Protein AF-A0A9P7VG02-F1 (afdb_monomer)

Foldseek 3Di:
DDWCLADDDDPDQWGKTAAADAPDAFADPVLDPQWAQPDDVVQQCGARHCVSPVRHHITTHNDSLQDDPNVVVLVHWDWDWDQDPVGIDIDIGSPPPDQVPPVPDRPCVVRD

Solvent-accessible surface area (backbone atoms only — not comparable to full-atom values): 6601 Å² total; per-residue (Å²): 113,53,76,36,83,78,38,76,62,91,89,46,37,41,25,31,32,33,35,37,40,62,83,93,45,69,58,65,73,88,75,57,72,77,38,42,63,73,38,57,64,95,72,43,14,27,33,13,19,46,88,83,29,81,77,16,13,30,31,28,41,73,40,54,49,62,18,56,70,52,8,55,77,64,78,35,62,53,73,48,80,48,81,55,98,91,47,74,48,77,48,78,42,69,74,82,64,86,66,45,73,58,91,84,60,64,62,61,81,79,76,110

Organism: NCBI:txid856835

Sequence (112 aa):
GEIYLFKGVNSYTQNTMSMHSSTGCWMDERNVNGANLNVAASEGGTNCDPNVNYQSCGASVNSKTSFGQAANDVNGATYGPELTADGIKMWWNTDHGQVGVSFFFPSWLSWG

pLDDT: mean 85.55, std 16.4, range [31.28, 97.06]

Mean predicted aligned error: 5.93 Å

Structure (mmCIF, N/CA/C/O backbone):
data_AF-A0A9P7VG02-F1
#
_entry.id   AF-A0A9P7VG02-F1
#
loop_
_atom_site.group_PDB
_atom_site.id
_atom_site.type_symbol
_atom_site.label_atom_id
_atom_site.label_alt_id
_atom_site.label_comp_id
_atom_site.label_asym_id
_atom_site.label_entity_id
_atom_site.label_seq_id
_atom_site.pdbx_PDB_ins_code
_atom_site.Cartn_x
_atom_site.Cartn_y
_atom_site.Cartn_z
_atom_site.occupancy
_atom_site.B_iso_or_equiv
_atom_site.auth_seq_id
_atom_site.auth_comp_id
_atom_site.auth_asym_id
_atom_site.auth_atom_id
_atom_site.pdbx_PDB_model_num
ATOM 1 N N . GLY A 1 1 ? 13.703 -5.376 -5.006 1.00 90.19 1 GLY A N 1
ATOM 2 C CA . GLY A 1 1 ? 12.578 -4.468 -4.741 1.00 90.19 1 GLY A CA 1
ATOM 3 C C . GLY A 1 1 ? 12.208 -4.547 -3.280 1.00 90.19 1 GLY A C 1
ATOM 4 O O . GLY A 1 1 ? 12.903 -5.226 -2.533 1.00 90.19 1 GLY A O 1
ATOM 5 N N . GLU A 1 2 ? 11.134 -3.880 -2.894 1.00 94.88 2 GLU A N 1
ATOM 6 C CA . GLU A 1 2 ? 10.618 -3.829 -1.525 1.00 94.88 2 GLU A CA 1
ATOM 7 C C . GLU A 1 2 ? 9.090 -3.885 -1.527 1.00 94.88 2 GLU A C 1
ATOM 9 O O . GLU A 1 2 ? 8.439 -3.419 -2.464 1.00 94.88 2 GLU A O 1
ATOM 14 N N . ILE A 1 3 ? 8.533 -4.483 -0.475 1.00 94.75 3 ILE A N 1
ATOM 15 C CA . ILE A 1 3 ? 7.095 -4.630 -0.257 1.00 94.75 3 ILE A CA 1
ATOM 16 C C . ILE A 1 3 ? 6.771 -3.908 1.045 1.00 94.75 3 ILE A C 1
ATOM 18 O O . ILE A 1 3 ? 7.288 -4.258 2.106 1.00 94.75 3 ILE A O 1
ATOM 22 N N . TYR A 1 4 ? 5.897 -2.916 0.964 1.00 95.06 4 TYR A N 1
ATOM 23 C CA . TYR A 1 4 ? 5.363 -2.200 2.109 1.00 95.06 4 TYR A CA 1
ATOM 24 C C . TYR A 1 4 ? 3.976 -2.747 2.424 1.00 95.06 4 TYR A C 1
ATOM 26 O O . TYR A 1 4 ? 2.992 -2.325 1.827 1.00 95.06 4 TYR A O 1
ATOM 34 N N . LEU A 1 5 ? 3.901 -3.691 3.364 1.00 93.06 5 LEU A N 1
ATOM 35 C CA . LEU A 1 5 ? 2.624 -4.240 3.838 1.00 93.06 5 LEU A CA 1
ATOM 36 C C . LEU A 1 5 ? 1.913 -3.285 4.813 1.00 93.06 5 LEU A C 1
ATOM 38 O O . LEU A 1 5 ? 0.689 -3.255 4.890 1.00 93.06 5 LEU A O 1
ATOM 42 N N . PHE A 1 6 ? 2.684 -2.495 5.561 1.00 92.25 6 PHE A N 1
ATOM 43 C CA . PHE A 1 6 ? 2.170 -1.526 6.521 1.00 92.25 6 PHE A CA 1
ATOM 44 C C . PHE A 1 6 ? 2.968 -0.224 6.420 1.00 92.25 6 PHE A C 1
ATOM 46 O O . PHE A 1 6 ? 4.141 -0.184 6.794 1.00 92.25 6 PHE A O 1
ATOM 53 N N . LYS A 1 7 ? 2.361 0.831 5.871 1.00 94.44 7 LYS A N 1
ATOM 54 C CA . LYS A 1 7 ? 3.016 2.117 5.605 1.00 94.44 7 LYS A CA 1
ATOM 55 C C . LYS A 1 7 ? 2.031 3.267 5.764 1.00 94.44 7 LYS A C 1
ATOM 57 O O . LYS A 1 7 ? 0.901 3.233 5.293 1.00 94.44 7 LYS A O 1
ATOM 62 N N . GLY A 1 8 ? 2.520 4.322 6.392 1.00 92.25 8 GLY A N 1
ATOM 63 C CA . GLY A 1 8 ? 1.840 5.595 6.562 1.00 92.25 8 GLY A CA 1
ATOM 64 C C . GLY A 1 8 ? 2.800 6.570 7.228 1.00 92.25 8 GLY A C 1
ATOM 65 O O . GLY A 1 8 ? 3.795 6.162 7.828 1.00 92.25 8 GLY A O 1
ATOM 66 N N . VAL A 1 9 ? 2.531 7.864 7.098 1.00 93.94 9 VAL A N 1
ATOM 67 C CA . VAL A 1 9 ? 3.337 8.919 7.724 1.00 93.94 9 VAL A CA 1
ATOM 68 C C . VAL A 1 9 ? 2.434 9.876 8.485 1.00 93.94 9 VAL A C 1
ATOM 70 O O . VAL A 1 9 ? 1.268 10.056 8.134 1.00 93.94 9 VAL A O 1
ATOM 73 N N . ASN A 1 10 ? 2.981 10.535 9.505 1.00 95.25 10 ASN A N 1
ATOM 74 C CA . ASN A 1 10 ? 2.278 11.555 10.284 1.00 95.25 10 ASN A CA 1
ATOM 75 C C . ASN A 1 10 ? 0.921 11.048 10.819 1.00 95.25 10 ASN A C 1
ATOM 77 O O . ASN A 1 10 ? 0.847 9.987 11.430 1.00 95.25 10 ASN A O 1
ATOM 81 N N . SER A 1 11 ? -0.151 11.812 10.595 1.00 92.19 11 SER A N 1
ATOM 82 C CA . SER A 1 11 ? -1.514 11.547 11.061 1.00 92.19 11 SER A CA 1
ATOM 83 C C . SER A 1 11 ? -2.368 10.747 10.068 1.00 92.19 11 SER A C 1
ATOM 85 O O . SER A 1 11 ? -3.596 10.856 10.082 1.00 92.19 11 SER A O 1
ATOM 87 N N . TYR A 1 12 ? -1.746 9.961 9.184 1.00 93.38 12 TYR A N 1
ATOM 88 C CA . TYR A 1 12 ? -2.485 9.065 8.294 1.00 93.38 12 TYR A CA 1
ATOM 89 C C . TYR A 1 12 ? -3.351 8.095 9.105 1.00 93.38 12 TYR A C 1
ATOM 91 O O . TYR A 1 12 ? -2.967 7.629 10.175 1.00 93.38 12 TYR A O 1
ATOM 99 N N . THR A 1 13 ? -4.541 7.806 8.583 1.00 94.88 13 THR A N 1
ATOM 100 C CA . THR A 1 13 ? -5.527 6.916 9.227 1.00 94.88 13 THR A CA 1
ATOM 101 C C . THR A 1 13 ? -5.857 5.694 8.378 1.00 94.88 13 THR A C 1
ATOM 103 O O . THR A 1 13 ? -6.572 4.806 8.821 1.00 94.88 13 THR A O 1
ATOM 106 N N . GLN A 1 14 ? -5.329 5.626 7.159 1.00 95.50 14 GLN A N 1
ATOM 107 C CA . GLN A 1 14 ? -5.513 4.507 6.246 1.00 95.50 14 GLN A CA 1
ATOM 108 C C . GLN A 1 14 ? -4.147 3.922 5.914 1.00 95.50 14 GLN A C 1
ATOM 110 O O . GLN A 1 14 ? -3.207 4.673 5.649 1.00 95.50 14 GLN A O 1
ATOM 115 N N . ASN A 1 15 ? -4.034 2.596 5.967 1.00 96.50 15 ASN A N 1
ATOM 116 C CA . ASN A 1 15 ? -2.790 1.910 5.662 1.00 96.50 15 ASN A CA 1
ATOM 117 C C . ASN A 1 15 ? -2.559 1.939 4.159 1.00 96.50 15 ASN A C 1
ATOM 119 O O . ASN A 1 15 ? -3.451 1.572 3.393 1.00 96.50 15 ASN A O 1
ATOM 123 N N . THR A 1 16 ? -1.354 2.306 3.755 1.00 95.44 16 THR A N 1
ATOM 124 C CA . THR A 1 16 ? -0.908 2.203 2.375 1.00 95.44 16 THR A CA 1
ATOM 125 C C . THR A 1 16 ? -0.143 0.898 2.185 1.00 95.44 16 THR A C 1
ATOM 127 O O . THR A 1 16 ? 0.891 0.683 2.810 1.00 95.44 16 THR A O 1
ATOM 130 N N . MET A 1 17 ? -0.622 0.042 1.285 1.00 95.56 17 MET A N 1
ATOM 131 C CA . MET A 1 17 ? 0.098 -1.142 0.819 1.00 95.56 17 MET A CA 1
ATOM 132 C C . MET A 1 17 ? 0.707 -0.841 -0.548 1.00 95.56 17 MET A C 1
ATOM 134 O O . MET A 1 17 ? -0.007 -0.455 -1.474 1.00 95.56 17 MET A O 1
ATOM 138 N N . SER A 1 18 ? 2.025 -0.959 -0.688 1.00 95.06 18 SER A N 1
ATOM 139 C CA . SER A 1 18 ? 2.723 -0.583 -1.926 1.00 95.06 18 SER A CA 1
ATOM 140 C C . SER A 1 18 ? 3.950 -1.441 -2.192 1.00 95.06 18 SER A C 1
ATOM 142 O O . SER A 1 18 ? 4.454 -2.123 -1.302 1.00 95.06 18 SER A O 1
ATOM 144 N N . MET A 1 19 ? 4.460 -1.395 -3.420 1.00 94.94 19 MET A N 1
ATOM 145 C CA . MET A 1 19 ? 5.657 -2.129 -3.819 1.00 94.94 19 MET A CA 1
ATOM 146 C C . MET A 1 19 ? 6.550 -1.274 -4.707 1.00 94.94 19 MET A C 1
ATOM 148 O O . MET A 1 19 ? 6.065 -0.482 -5.513 1.00 94.94 19 MET A O 1
ATOM 152 N N . HIS A 1 20 ? 7.856 -1.487 -4.577 1.00 96.25 20 HIS A N 1
ATOM 153 C CA . HIS A 1 20 ? 8.851 -0.899 -5.464 1.00 96.25 20 HIS A CA 1
ATOM 154 C C . HIS A 1 20 ? 9.701 -2.003 -6.085 1.00 96.25 20 HIS A C 1
ATOM 156 O O . HIS A 1 20 ? 10.177 -2.920 -5.407 1.00 96.25 20 HIS A O 1
ATOM 162 N N . SER A 1 21 ? 9.932 -1.913 -7.384 1.00 96.25 21 SER A N 1
ATOM 163 C CA . SER A 1 21 ? 10.691 -2.884 -8.163 1.00 96.25 21 SER A CA 1
ATOM 164 C C . SER A 1 21 ? 11.622 -2.187 -9.148 1.00 96.25 21 SER A C 1
ATOM 166 O O . SER A 1 21 ? 11.616 -0.970 -9.291 1.00 96.25 21 SER A O 1
ATOM 168 N N . SER A 1 22 ? 12.420 -2.976 -9.864 1.00 96.00 22 SER A N 1
ATOM 169 C CA . SER A 1 22 ? 13.012 -2.512 -11.117 1.00 96.00 22 SER A CA 1
ATOM 170 C C . SER A 1 22 ? 11.932 -2.300 -12.184 1.00 96.00 22 SER A C 1
ATOM 172 O O . SER A 1 22 ? 10.788 -2.742 -12.027 1.00 96.00 22 SER A O 1
ATOM 174 N N . THR A 1 23 ? 12.318 -1.682 -13.297 1.00 96.50 23 THR A N 1
ATOM 175 C CA . THR A 1 23 ? 11.482 -1.513 -14.489 1.00 96.50 23 THR A CA 1
ATOM 176 C C . THR A 1 23 ? 10.852 -2.832 -14.948 1.00 96.50 23 THR A C 1
ATOM 178 O O . THR A 1 23 ? 11.493 -3.883 -14.905 1.00 96.50 23 THR A O 1
ATOM 181 N N . GLY A 1 24 ? 9.604 -2.765 -15.426 1.00 95.50 24 GLY A N 1
ATOM 182 C CA . GLY A 1 24 ? 8.898 -3.895 -16.045 1.00 95.50 24 GLY A CA 1
ATOM 183 C C . GLY A 1 24 ? 7.884 -4.617 -15.152 1.00 95.50 24 GLY A C 1
ATOM 184 O O . GLY A 1 24 ? 7.305 -5.605 -15.591 1.00 95.50 24 GLY A O 1
ATOM 185 N N . CYS A 1 25 ? 7.626 -4.134 -13.935 1.00 95.00 25 CYS A N 1
ATOM 186 C CA . CYS A 1 25 ? 6.616 -4.698 -13.036 1.00 95.00 25 CYS A CA 1
ATOM 187 C C . CYS A 1 25 ? 5.412 -3.761 -12.902 1.00 95.00 25 CYS A C 1
ATOM 189 O O . CYS A 1 25 ? 5.569 -2.568 -12.628 1.00 95.00 25 CYS A O 1
ATOM 191 N N . TRP A 1 26 ? 4.219 -4.316 -13.108 1.00 95.12 26 TRP A N 1
ATOM 192 C CA . TRP A 1 26 ? 2.961 -3.583 -13.105 1.00 95.12 26 TRP A CA 1
ATOM 193 C C . TRP A 1 26 ? 1.924 -4.334 -12.279 1.00 95.12 26 TRP A C 1
ATOM 195 O O . TRP A 1 26 ? 1.788 -5.552 -12.387 1.00 95.12 26 TRP A O 1
ATOM 205 N N . MET A 1 27 ? 1.179 -3.589 -11.476 1.00 93.75 27 MET A N 1
ATOM 206 C CA . MET A 1 27 ? -0.019 -4.057 -10.800 1.00 93.75 27 MET A CA 1
ATOM 207 C C . MET A 1 27 ? -1.223 -3.933 -11.740 1.00 93.75 27 MET A C 1
ATOM 209 O O . MET A 1 27 ? -1.354 -2.957 -12.473 1.00 93.75 27 MET A O 1
ATOM 213 N N . ASP A 1 28 ? -2.137 -4.895 -11.690 1.00 92.25 28 ASP A N 1
ATOM 214 C CA . ASP A 1 28 ? -3.441 -4.769 -12.338 1.00 92.25 28 ASP A CA 1
ATOM 215 C C . ASP A 1 28 ? -4.415 -4.071 -11.382 1.00 92.25 28 ASP A C 1
ATOM 217 O O . ASP A 1 28 ? -4.710 -4.591 -10.304 1.00 92.25 28 ASP A O 1
ATOM 221 N N . GLU A 1 29 ? -4.917 -2.894 -11.760 1.00 89.06 29 GLU A N 1
ATOM 222 C CA . GLU A 1 29 ? -5.843 -2.116 -10.926 1.00 89.06 29 GLU A CA 1
ATOM 223 C C . GLU A 1 29 ? -7.149 -2.862 -10.622 1.00 89.06 29 GLU A C 1
ATOM 225 O O . GLU A 1 29 ? -7.774 -2.613 -9.594 1.00 89.06 29 GLU A O 1
ATOM 230 N N . ARG A 1 30 ? -7.533 -3.837 -11.458 1.00 88.56 30 ARG A N 1
ATOM 231 C CA . ARG A 1 30 ? -8.730 -4.668 -11.246 1.00 88.56 30 ARG A CA 1
ATOM 232 C C . ARG A 1 30 ? -8.609 -5.580 -10.026 1.00 88.56 30 ARG A C 1
ATOM 234 O O . ARG A 1 30 ? -9.624 -6.056 -9.528 1.00 88.56 30 ARG A O 1
ATOM 241 N N . ASN A 1 31 ? -7.389 -5.805 -9.540 1.00 86.31 31 ASN A N 1
ATOM 242 C CA . ASN A 1 31 ? -7.120 -6.593 -8.338 1.00 86.31 31 ASN A CA 1
ATOM 243 C C . ASN A 1 31 ? -7.141 -5.744 -7.053 1.00 86.31 31 ASN A C 1
ATOM 245 O O . ASN A 1 31 ? -6.927 -6.276 -5.965 1.00 86.31 31 ASN A O 1
ATOM 249 N N . VAL A 1 32 ? -7.400 -4.435 -7.153 1.00 88.88 32 VAL A N 1
ATOM 250 C CA . VAL A 1 32 ? -7.533 -3.545 -5.995 1.00 88.88 32 VAL A CA 1
ATOM 251 C C . VAL A 1 32 ? -8.979 -3.584 -5.501 1.00 88.88 32 VAL A C 1
ATOM 253 O O . VAL A 1 32 ? -9.845 -2.867 -5.994 1.00 88.88 32 VAL A O 1
ATOM 256 N N . ASN A 1 33 ? -9.242 -4.439 -4.513 1.00 86.62 33 ASN A N 1
ATOM 257 C CA . ASN A 1 33 ? -10.551 -4.576 -3.874 1.00 86.62 33 ASN A CA 1
ATOM 258 C C . ASN A 1 33 ? -10.517 -4.021 -2.439 1.00 86.62 33 ASN A C 1
ATOM 260 O O . ASN A 1 33 ? -9.551 -4.232 -1.710 1.00 86.62 33 ASN A O 1
ATOM 264 N N . GLY A 1 34 ? -11.557 -3.286 -2.032 1.00 84.62 34 GLY A N 1
ATOM 265 C CA . GLY A 1 34 ? -11.645 -2.691 -0.691 1.00 84.62 34 GLY A CA 1
ATOM 266 C C . GLY A 1 34 ? -10.598 -1.603 -0.398 1.00 84.62 34 GLY A C 1
ATOM 267 O O . GLY A 1 34 ? -10.396 -1.225 0.757 1.00 84.62 34 GLY A O 1
ATOM 268 N N . ALA A 1 35 ? -9.932 -1.085 -1.430 1.00 92.00 35 ALA A N 1
ATOM 269 C CA . ALA A 1 35 ? -8.861 -0.099 -1.343 1.00 92.00 35 ALA A CA 1
ATOM 270 C C . ALA A 1 35 ? -8.941 0.893 -2.514 1.00 92.00 35 ALA A C 1
ATOM 272 O O . ALA A 1 35 ? -9.674 0.674 -3.475 1.00 92.00 35 ALA A O 1
ATOM 273 N N . ASN A 1 36 ? -8.186 1.985 -2.428 1.00 93.44 36 ASN A N 1
ATOM 274 C CA . ASN A 1 36 ? -8.059 2.985 -3.486 1.00 93.44 36 ASN A CA 1
ATOM 275 C C . ASN A 1 36 ? -6.600 3.070 -3.920 1.00 93.44 36 ASN A C 1
ATOM 277 O O . ASN A 1 36 ? -5.724 3.101 -3.058 1.00 93.44 36 ASN A O 1
ATOM 281 N N . LEU A 1 37 ? -6.329 3.142 -5.226 1.00 94.19 37 LEU A N 1
ATOM 282 C CA . LEU A 1 37 ? -4.969 3.383 -5.713 1.00 94.19 37 LEU A CA 1
ATOM 283 C C . LEU A 1 37 ? -4.373 4.639 -5.060 1.00 94.19 37 LEU A C 1
ATOM 285 O O . LEU A 1 37 ? -5.063 5.646 -4.900 1.00 94.19 37 LEU A O 1
ATOM 289 N N . ASN A 1 38 ? -3.086 4.585 -4.711 1.00 91.75 38 ASN A N 1
ATOM 290 C CA . ASN A 1 38 ? -2.388 5.744 -4.141 1.00 91.75 38 ASN A CA 1
ATOM 291 C C . ASN A 1 38 ? -2.224 6.867 -5.172 1.00 91.75 38 ASN A C 1
ATOM 293 O O . ASN A 1 38 ? -2.281 8.044 -4.829 1.00 91.75 38 ASN A O 1
ATOM 297 N N . VAL A 1 39 ? -2.033 6.477 -6.433 1.00 93.12 39 VAL A N 1
ATOM 298 C CA . VAL A 1 39 ? -1.926 7.358 -7.595 1.00 93.12 39 VAL A CA 1
ATOM 299 C C . VAL A 1 39 ? -2.828 6.806 -8.692 1.00 93.12 39 VAL A C 1
ATOM 301 O O . VAL A 1 39 ? -2.939 5.590 -8.842 1.00 93.12 39 VAL A O 1
ATOM 304 N N . ALA A 1 40 ? -3.477 7.672 -9.469 1.00 92.19 40 ALA A N 1
ATOM 305 C CA . ALA A 1 40 ? -4.319 7.220 -10.571 1.00 92.19 40 ALA A CA 1
ATOM 306 C C . ALA A 1 40 ? -3.514 6.363 -11.568 1.00 92.19 40 ALA A C 1
ATOM 308 O O . ALA A 1 40 ? -2.346 6.644 -11.851 1.00 92.19 40 ALA A O 1
ATOM 309 N N . ALA A 1 41 ? -4.135 5.335 -12.152 1.00 89.94 41 ALA A N 1
ATOM 310 C CA . ALA A 1 41 ? -3.465 4.499 -13.150 1.00 89.94 41 ALA A CA 1
ATOM 311 C C . ALA A 1 41 ? -2.980 5.315 -14.364 1.00 89.94 41 ALA A C 1
ATOM 313 O O . ALA A 1 41 ? -1.883 5.078 -14.867 1.00 89.94 41 ALA A O 1
ATOM 314 N N . SER A 1 42 ? -3.735 6.346 -14.765 1.00 91.75 42 SER A N 1
ATOM 315 C CA . SER A 1 42 ? -3.351 7.304 -15.816 1.00 91.75 42 SER A CA 1
ATOM 316 C C . SER A 1 42 ? -2.088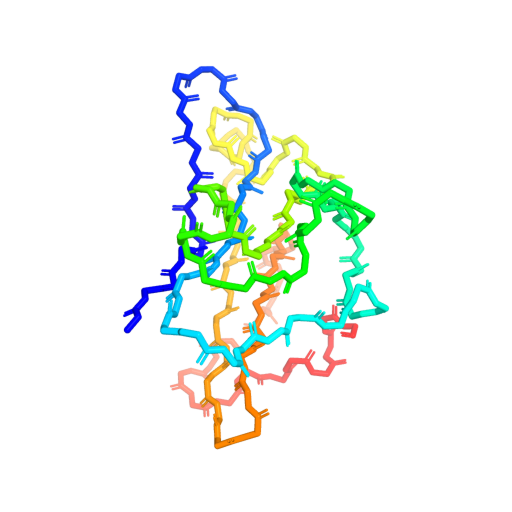 8.113 -15.498 1.00 91.75 42 SER A C 1
ATOM 318 O O . SER A 1 42 ? -1.471 8.664 -16.403 1.00 91.75 42 SER A O 1
ATOM 320 N N . GLU A 1 43 ? -1.699 8.179 -14.227 1.00 91.12 43 GLU A N 1
ATOM 321 C CA . GLU A 1 43 ? -0.509 8.870 -13.717 1.00 91.12 43 GLU A CA 1
ATOM 322 C C . GLU A 1 43 ? 0.600 7.873 -13.316 1.00 91.12 43 GLU A C 1
ATOM 324 O O . GLU A 1 43 ? 1.554 8.215 -12.615 1.00 91.12 43 GLU A O 1
ATOM 329 N N . GLY A 1 44 ? 0.479 6.612 -13.747 1.00 92.12 44 GLY A N 1
ATOM 330 C CA . GLY A 1 44 ? 1.469 5.567 -13.496 1.00 92.12 44 GLY A CA 1
ATOM 331 C C . GLY A 1 44 ? 1.339 4.870 -12.141 1.00 92.12 44 GLY A C 1
ATOM 332 O O . GLY A 1 44 ? 2.262 4.162 -11.752 1.00 92.12 44 GLY A O 1
ATOM 333 N N . GLY A 1 45 ? 0.213 5.008 -11.432 1.00 92.31 45 GLY A N 1
ATOM 3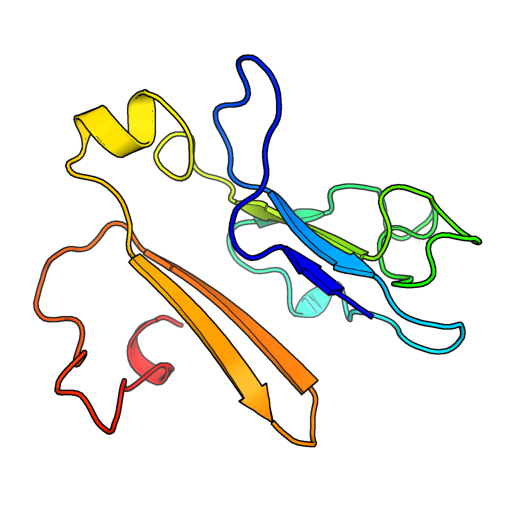34 C CA . GLY A 1 45 ? -0.002 4.378 -10.119 1.00 92.31 45 GLY A CA 1
ATOM 335 C C . GLY A 1 45 ? -0.078 2.846 -10.108 1.00 92.31 45 GLY A C 1
ATOM 336 O O . GLY A 1 45 ? -0.162 2.236 -9.044 1.00 92.31 45 GLY A O 1
ATOM 337 N N . THR A 1 46 ? -0.031 2.207 -11.277 1.00 95.56 46 THR A N 1
ATOM 338 C CA . THR A 1 46 ? 0.118 0.754 -11.422 1.00 95.56 46 THR A CA 1
ATOM 339 C C . THR A 1 46 ? 1.560 0.320 -11.677 1.00 95.56 46 THR A C 1
ATOM 341 O O . THR A 1 46 ? 1.858 -0.864 -11.553 1.00 95.56 46 THR A O 1
ATOM 344 N N . ASN A 1 47 ? 2.474 1.236 -12.002 1.00 97.06 47 ASN A N 1
ATOM 345 C CA . ASN A 1 47 ? 3.868 0.912 -12.284 1.00 97.06 47 ASN A CA 1
ATOM 346 C C . ASN A 1 47 ? 4.681 0.878 -10.984 1.00 97.06 47 A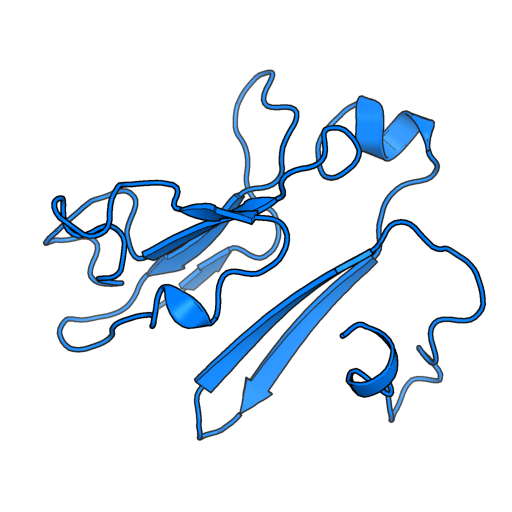SN A C 1
ATOM 348 O O . ASN A 1 47 ? 4.726 1.851 -10.234 1.00 97.06 47 ASN A O 1
ATOM 352 N N . CYS A 1 48 ? 5.327 -0.254 -10.715 1.00 96.88 48 CYS A N 1
ATOM 353 C CA . CYS A 1 48 ? 6.078 -0.467 -9.483 1.00 96.88 48 CYS A CA 1
ATOM 354 C C . CYS A 1 48 ? 7.509 0.102 -9.535 1.00 96.88 48 CYS A C 1
ATOM 356 O O . CYS A 1 48 ? 8.237 0.005 -8.552 1.00 96.88 48 CYS A O 1
ATOM 358 N N . ASP A 1 49 ? 7.938 0.693 -10.653 1.00 97.00 49 ASP A N 1
ATOM 359 C CA . ASP A 1 49 ? 9.250 1.328 -10.786 1.00 97.00 49 ASP A CA 1
ATOM 360 C C . ASP A 1 49 ? 9.259 2.735 -10.147 1.00 97.00 49 ASP A C 1
ATOM 362 O O . ASP A 1 49 ? 8.572 3.640 -10.642 1.00 97.00 49 ASP A O 1
ATOM 366 N N . PRO A 1 50 ? 10.068 2.978 -9.095 1.00 94.69 50 PRO A N 1
ATOM 367 C CA . PRO A 1 50 ? 10.158 4.287 -8.449 1.00 94.69 50 PRO A CA 1
ATOM 368 C C . PRO A 1 50 ? 10.687 5.398 -9.360 1.00 94.69 50 PRO A C 1
ATOM 370 O O . PRO A 1 50 ? 10.464 6.571 -9.066 1.00 94.69 50 PRO A O 1
ATOM 373 N N . ASN A 1 51 ? 11.361 5.061 -10.464 1.00 94.75 51 ASN A N 1
ATOM 374 C CA . ASN A 1 51 ? 11.858 6.047 -11.425 1.00 94.75 51 ASN A CA 1
ATOM 375 C C . ASN A 1 51 ? 10.751 6.598 -12.336 1.00 94.75 51 ASN A C 1
ATOM 377 O O . ASN A 1 51 ? 10.926 7.665 -12.920 1.00 94.75 51 ASN A O 1
ATOM 381 N N . VAL A 1 52 ? 9.623 5.889 -12.466 1.00 92.81 52 VAL A N 1
ATOM 382 C CA . VAL A 1 52 ? 8.437 6.380 -13.189 1.00 92.81 52 VAL A CA 1
ATOM 383 C C . VAL A 1 52 ? 7.573 7.224 -12.261 1.00 92.81 52 VAL A C 1
ATOM 385 O O . VAL A 1 52 ? 7.136 8.310 -12.632 1.00 92.81 52 VAL A O 1
ATOM 388 N N . ASN A 1 53 ? 7.355 6.738 -11.039 1.00 89.56 53 ASN A N 1
ATOM 389 C CA . ASN A 1 53 ? 6.644 7.455 -9.994 1.00 89.56 53 ASN A CA 1
ATOM 390 C C . ASN A 1 53 ? 7.195 7.043 -8.624 1.00 89.56 53 ASN A C 1
ATOM 392 O O . ASN A 1 53 ? 7.188 5.861 -8.283 1.00 89.56 53 ASN A O 1
ATOM 396 N N . TYR A 1 54 ? 7.610 8.018 -7.812 1.00 90.44 54 TYR A N 1
ATOM 397 C CA . TYR A 1 54 ? 8.196 7.775 -6.491 1.00 90.44 54 TYR A CA 1
ATOM 398 C C . TYR A 1 54 ? 7.230 7.112 -5.494 1.00 90.44 54 TYR A C 1
ATOM 400 O O . TYR A 1 54 ? 7.684 6.516 -4.519 1.00 90.44 54 TYR A O 1
ATOM 408 N N . GLN A 1 55 ? 5.912 7.213 -5.705 1.00 89.81 55 GLN A N 1
ATOM 409 C CA . GLN A 1 55 ? 4.918 6.476 -4.918 1.00 89.81 55 GLN A CA 1
ATOM 410 C C . GLN A 1 55 ? 4.791 5.012 -5.351 1.00 89.81 55 GLN A C 1
ATOM 412 O O . GLN A 1 55 ? 4.317 4.194 -4.561 1.00 89.81 55 GLN A O 1
ATOM 417 N N . SER A 1 56 ? 5.257 4.699 -6.566 1.00 94.19 56 SER A N 1
ATOM 418 C CA . SER A 1 56 ? 5.214 3.382 -7.204 1.00 94.19 56 SER A CA 1
ATOM 419 C C . SER A 1 56 ? 3.813 2.760 -7.157 1.00 94.19 56 SER A C 1
ATOM 421 O O . SER A 1 56 ? 2.813 3.465 -6.992 1.00 94.19 56 SER A O 1
ATOM 423 N N . CYS A 1 57 ? 3.709 1.450 -7.361 1.00 95.69 57 CYS A N 1
ATOM 424 C CA . CYS A 1 57 ? 2.419 0.785 -7.401 1.00 95.69 57 CYS A CA 1
ATOM 425 C C . CYS A 1 57 ? 1.914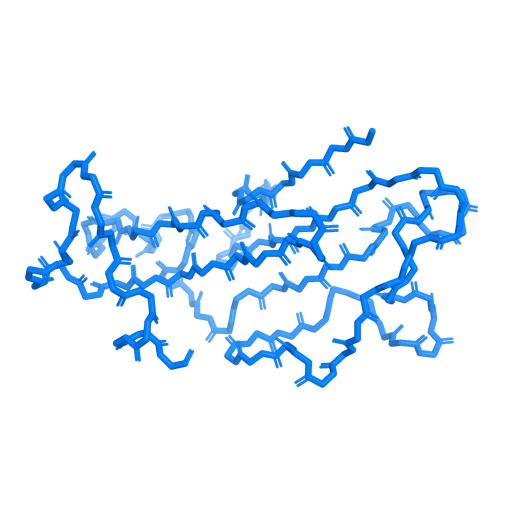 0.513 -5.982 1.00 95.69 57 CYS A C 1
ATOM 427 O O . CYS A 1 57 ? 2.657 0.054 -5.110 1.00 95.69 57 CYS A O 1
ATOM 429 N N . GLY A 1 58 ? 0.636 0.780 -5.735 1.00 94.25 58 GLY A N 1
ATOM 430 C CA . GLY A 1 58 ? 0.032 0.481 -4.445 1.00 94.25 58 GLY A CA 1
ATOM 431 C C . GLY A 1 58 ? -1.341 1.097 -4.251 1.00 94.25 58 GLY A C 1
ATOM 432 O O . GLY A 1 58 ? -1.803 1.919 -5.045 1.00 94.25 58 GLY A O 1
ATOM 433 N N . ALA A 1 59 ? -1.973 0.709 -3.151 1.00 95.75 59 ALA A N 1
ATOM 434 C CA . ALA A 1 59 ? -3.295 1.159 -2.769 1.00 95.75 59 ALA A CA 1
ATOM 435 C C . ALA A 1 59 ? -3.394 1.388 -1.258 1.00 95.75 59 ALA A C 1
ATOM 437 O O . ALA A 1 59 ? -2.742 0.714 -0.459 1.00 95.75 59 ALA A O 1
ATOM 438 N N . SER A 1 60 ? -4.244 2.328 -0.867 1.00 95.19 60 SER A N 1
ATOM 439 C CA . SER A 1 60 ? -4.601 2.591 0.519 1.00 95.19 60 SER A CA 1
ATOM 440 C C . SER A 1 60 ? -5.922 1.917 0.863 1.00 95.19 60 SER A C 1
ATOM 442 O O . SER A 1 60 ? -6.910 2.055 0.138 1.00 95.19 60 SER A O 1
ATOM 444 N N . VAL A 1 61 ? -5.942 1.177 1.970 1.00 94.88 61 VAL A N 1
ATOM 445 C CA . VAL A 1 61 ? -7.126 0.452 2.444 1.00 94.88 61 VAL A CA 1
ATOM 446 C C . VAL A 1 61 ? -8.253 1.445 2.710 1.00 94.88 61 VAL A C 1
ATOM 448 O O . VAL A 1 61 ? -8.066 2.432 3.424 1.00 94.88 61 VAL A O 1
ATOM 451 N N . ASN A 1 62 ? -9.452 1.175 2.189 1.00 92.38 62 ASN A N 1
ATOM 452 C CA . ASN A 1 62 ? -10.606 2.059 2.344 1.00 92.38 62 ASN A CA 1
ATOM 453 C C . ASN A 1 62 ? -11.280 1.896 3.723 1.00 92.38 62 ASN A C 1
ATOM 455 O O . ASN A 1 62 ? -12.491 1.722 3.835 1.00 92.38 62 ASN A O 1
ATOM 459 N N . SER A 1 63 ? -10.482 1.933 4.792 1.00 92.75 63 SER A N 1
ATOM 460 C CA . SER A 1 63 ? -10.943 1.877 6.178 1.00 92.75 63 SER A CA 1
ATOM 461 C C . SER A 1 63 ? -10.009 2.646 7.103 1.00 92.75 63 SER A C 1
ATOM 463 O O . SER A 1 63 ? -8.797 2.438 7.091 1.00 92.75 63 SER A O 1
ATOM 465 N N . LYS A 1 64 ? -10.581 3.492 7.967 1.00 94.88 64 LYS A N 1
ATOM 466 C CA . LYS A 1 64 ? -9.825 4.235 8.988 1.00 94.88 64 LYS A CA 1
ATOM 467 C C . LYS A 1 64 ? -9.293 3.347 10.115 1.00 94.88 64 LYS A C 1
ATOM 469 O O . LYS A 1 64 ? -8.394 3.756 10.831 1.00 94.88 64 LYS A O 1
ATOM 474 N N . THR A 1 65 ? -9.831 2.143 10.285 1.00 93.75 65 THR A N 1
ATOM 475 C CA . THR A 1 65 ? -9.339 1.177 11.281 1.00 93.75 65 THR A CA 1
ATOM 476 C C . THR A 1 65 ? -8.177 0.336 10.754 1.00 93.75 65 THR A C 1
ATOM 478 O O . THR A 1 65 ? -7.739 -0.600 11.415 1.00 93.75 65 THR A O 1
ATOM 481 N N . SER A 1 66 ? -7.660 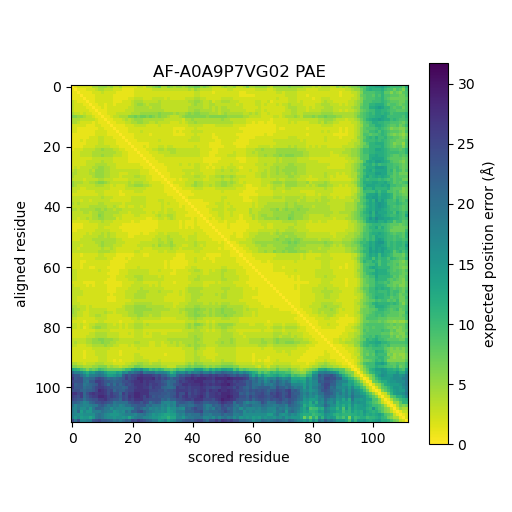0.649 9.563 1.00 93.94 66 SER A N 1
ATOM 482 C CA . SER A 1 66 ? -6.497 -0.043 9.013 1.00 93.94 66 SER A CA 1
ATOM 483 C C . SER A 1 66 ? -5.177 0.477 9.585 1.00 93.94 66 SER A C 1
ATOM 485 O O . SER A 1 66 ? -4.237 -0.297 9.738 1.00 93.94 66 SER A O 1
ATOM 487 N N . PHE A 1 67 ? -5.073 1.749 9.974 1.00 95.62 67 PHE A N 1
ATOM 488 C CA . PHE A 1 67 ? -3.789 2.317 10.387 1.00 95.62 67 PHE A CA 1
ATOM 489 C C . PHE A 1 67 ? -3.889 3.266 11.578 1.00 95.62 67 PHE A C 1
ATOM 491 O O . PHE A 1 67 ? -4.906 3.921 11.810 1.00 95.62 67 PHE A O 1
ATOM 498 N N . GLY A 1 68 ? -2.780 3.375 12.308 1.00 95.00 68 GLY A N 1
ATOM 499 C CA . GLY A 1 68 ? -2.597 4.366 13.360 1.00 95.00 68 GLY A CA 1
ATOM 500 C C . GLY A 1 68 ? -3.531 4.169 14.553 1.00 95.00 68 GLY A C 1
ATOM 501 O O . GLY A 1 68 ? -3.887 3.048 14.914 1.00 95.00 68 GLY A O 1
ATOM 502 N N . GLN A 1 69 ? -3.918 5.284 15.178 1.00 95.12 69 GLN A N 1
ATOM 503 C CA . GLN A 1 69 ? -4.680 5.273 16.429 1.00 95.12 69 GLN A CA 1
ATOM 504 C C . GLN A 1 69 ? -6.009 4.517 16.305 1.00 95.12 69 GLN A C 1
ATOM 506 O O . GLN A 1 69 ? -6.321 3.696 17.155 1.00 95.12 69 GLN A O 1
ATOM 511 N N . ALA A 1 70 ? -6.753 4.730 15.219 1.00 93.44 70 ALA A N 1
ATOM 512 C CA . ALA A 1 70 ? -8.049 4.086 15.027 1.00 93.44 70 ALA A CA 1
ATOM 513 C C . ALA A 1 70 ? -7.941 2.561 14.845 1.00 93.44 70 ALA A C 1
ATOM 515 O O . ALA A 1 70 ? -8.867 1.849 15.223 1.00 93.44 70 ALA A O 1
ATOM 516 N N . ALA A 1 71 ? -6.826 2.049 14.307 1.00 93.06 71 ALA A N 1
ATOM 517 C CA . ALA A 1 71 ? -6.549 0.613 14.314 1.00 93.06 71 ALA A CA 1
ATOM 518 C C . ALA A 1 71 ? -6.282 0.108 15.740 1.00 93.06 71 ALA A C 1
ATOM 520 O O . ALA A 1 71 ? -6.844 -0.905 16.147 1.00 93.06 71 ALA A O 1
ATOM 521 N N . ASN A 1 72 ? -5.479 0.836 16.524 1.00 92.81 72 ASN A N 1
ATOM 522 C CA . ASN A 1 72 ? -5.194 0.483 17.920 1.00 92.81 72 ASN A CA 1
ATOM 523 C C . ASN A 1 72 ? -6.471 0.441 18.776 1.00 92.81 72 ASN A C 1
ATOM 525 O O . ASN A 1 72 ? -6.637 -0.474 19.579 1.00 92.81 72 ASN A O 1
ATOM 529 N N . ASP A 1 73 ? -7.393 1.382 18.559 1.00 94.62 73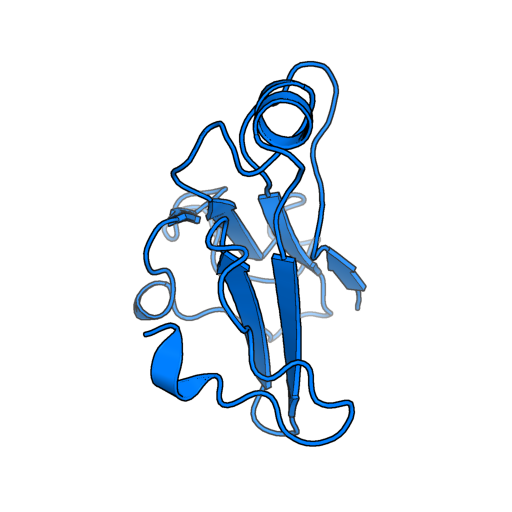 ASP A N 1
ATOM 530 C CA . ASP A 1 73 ? -8.650 1.496 19.309 1.00 94.62 73 ASP A CA 1
ATOM 531 C C . ASP A 1 73 ? -9.618 0.322 19.054 1.00 94.62 73 ASP A C 1
ATOM 533 O O . ASP A 1 73 ? -10.497 0.061 19.875 1.00 94.62 73 ASP A O 1
ATOM 537 N N . VAL A 1 74 ? -9.454 -0.414 17.945 1.00 90.50 74 VAL A N 1
ATOM 538 C CA . VAL A 1 74 ? -10.239 -1.624 17.620 1.00 90.50 74 VAL A CA 1
ATOM 539 C C . VAL A 1 74 ? -9.457 -2.928 17.826 1.00 90.50 74 VAL A C 1
ATOM 541 O O . VAL A 1 74 ? -9.799 -3.964 17.253 1.00 90.50 74 VAL A O 1
ATOM 544 N N . ASN A 1 75 ? -8.426 -2.892 18.676 1.00 90.62 75 ASN A N 1
ATOM 545 C CA . ASN A 1 75 ? -7.524 -4.011 18.981 1.00 90.62 75 ASN A CA 1
ATOM 546 C C . ASN A 1 75 ? -6.651 -4.470 17.800 1.00 90.62 75 ASN A C 1
ATOM 548 O O . ASN A 1 75 ? -6.241 -5.626 17.730 1.00 90.62 75 ASN A O 1
ATOM 552 N N . GLY A 1 76 ? -6.329 -3.559 16.885 1.00 89.00 76 GLY A N 1
ATOM 553 C CA . GLY A 1 76 ? -5.457 -3.812 15.744 1.00 89.00 76 GLY A CA 1
ATOM 554 C C . GLY A 1 76 ? -6.171 -4.446 14.551 1.00 89.00 76 GLY A C 1
ATOM 555 O O . GLY A 1 76 ? -7.396 -4.470 14.453 1.00 89.00 76 GLY A O 1
ATOM 556 N N . ALA A 1 77 ? -5.364 -4.938 13.615 1.00 85.44 77 ALA A N 1
ATOM 557 C CA . ALA A 1 77 ? -5.809 -5.606 12.401 1.00 85.44 77 ALA A CA 1
ATOM 558 C C . ALA A 1 77 ? -4.796 -6.681 11.996 1.00 85.44 77 ALA A C 1
ATOM 560 O O . ALA A 1 77 ? -3.608 -6.582 12.316 1.00 85.44 77 ALA A O 1
ATOM 561 N N . THR A 1 78 ? -5.259 -7.683 11.255 1.00 87.44 78 THR A N 1
ATOM 562 C CA . THR A 1 78 ? -4.396 -8.707 10.669 1.00 87.44 78 THR A CA 1
ATOM 563 C C . THR A 1 78 ? -4.032 -8.312 9.245 1.00 87.44 78 THR A C 1
ATOM 565 O O . THR A 1 78 ? -4.898 -7.950 8.447 1.00 87.44 78 THR A O 1
ATOM 568 N N . TYR A 1 79 ? -2.744 -8.422 8.929 1.00 88.50 79 TYR A N 1
ATOM 569 C CA . TYR A 1 79 ? -2.200 -8.210 7.595 1.00 88.50 79 TYR A CA 1
ATOM 570 C C . TYR A 1 79 ? -1.545 -9.490 7.094 1.00 88.50 79 TYR A C 1
ATOM 572 O O . TYR A 1 79 ? -0.690 -10.057 7.774 1.00 88.50 79 TYR A O 1
ATOM 580 N N . GLY A 1 80 ? -1.944 -9.942 5.909 1.00 86.44 80 GLY A N 1
ATOM 581 C CA . GLY A 1 80 ? -1.421 -11.158 5.292 1.00 86.44 80 GLY A CA 1
ATOM 582 C C . GLY A 1 80 ? -0.670 -10.835 4.006 1.00 86.44 80 GLY A C 1
ATOM 583 O O . GLY A 1 80 ? -1.261 -10.213 3.127 1.00 86.44 80 GLY A O 1
ATOM 584 N N . PRO A 1 81 ? 0.601 -11.233 3.863 1.00 88.19 81 PRO A N 1
ATOM 585 C CA . PRO A 1 81 ? 1.264 -11.285 2.570 1.00 88.19 81 PRO A CA 1
ATOM 586 C C . PRO A 1 81 ? 1.262 -12.720 2.018 1.00 88.19 81 PRO A C 1
ATOM 588 O O . PRO A 1 81 ? 1.602 -13.669 2.722 1.00 88.19 81 PRO A O 1
ATOM 591 N N . GLU A 1 82 ? 0.956 -12.880 0.734 1.00 88.19 82 GLU A N 1
ATOM 592 C CA . GLU A 1 82 ? 1.255 -14.093 -0.034 1.00 88.19 82 GLU A CA 1
ATOM 593 C C . GLU A 1 82 ? 2.233 -13.719 -1.141 1.00 88.19 82 GLU A C 1
ATOM 595 O O . GLU A 1 82 ? 1.954 -12.849 -1.964 1.00 88.19 82 GLU A O 1
ATOM 600 N N . LEU A 1 83 ? 3.383 -14.386 -1.151 1.00 89.56 83 LEU A N 1
ATOM 601 C CA . LEU A 1 83 ? 4.396 -14.257 -2.187 1.00 89.56 83 LEU A CA 1
ATOM 602 C C . LEU A 1 83 ? 4.534 -15.605 -2.887 1.00 89.56 83 LEU A C 1
ATOM 604 O O . LEU A 1 83 ? 4.893 -16.605 -2.267 1.00 89.56 83 LEU A O 1
ATOM 608 N N . THR A 1 84 ? 4.264 -15.616 -4.185 1.00 91.06 84 THR A N 1
ATOM 609 C CA . THR A 1 84 ? 4.391 -16.790 -5.052 1.00 91.06 84 THR A CA 1
ATOM 610 C C . THR A 1 84 ? 5.247 -16.444 -6.266 1.00 91.06 84 THR A C 1
ATOM 612 O O . THR A 1 84 ? 5.629 -15.290 -6.462 1.00 91.06 84 THR A O 1
ATOM 615 N N . ALA A 1 85 ? 5.535 -17.439 -7.106 1.00 91.81 85 ALA A N 1
ATOM 616 C CA . ALA A 1 85 ? 6.177 -17.191 -8.394 1.00 91.81 85 ALA A CA 1
ATOM 617 C C . ALA A 1 85 ? 5.299 -16.348 -9.343 1.00 91.81 85 ALA A C 1
ATOM 619 O O . ALA A 1 85 ? 5.840 -15.641 -10.188 1.00 91.81 85 ALA A O 1
ATOM 620 N N . ASP A 1 86 ? 3.972 -16.388 -9.173 1.00 88.31 86 ASP A N 1
ATOM 621 C CA . ASP A 1 86 ? 3.016 -15.671 -10.025 1.00 88.31 86 ASP A CA 1
ATOM 622 C C . ASP A 1 86 ? 2.803 -14.216 -9.584 1.00 88.31 86 ASP A C 1
ATOM 624 O O . ASP A 1 86 ? 2.309 -13.394 -10.356 1.00 88.31 86 ASP A O 1
ATOM 628 N N . GLY A 1 87 ? 3.175 -13.873 -8.347 1.00 89.94 87 GLY A N 1
ATOM 629 C CA . GLY A 1 87 ? 3.085 -12.508 -7.846 1.00 89.94 87 GLY A CA 1
ATOM 630 C C . GLY A 1 87 ? 2.881 -12.398 -6.340 1.00 89.94 87 GLY A C 1
ATOM 631 O O . GLY A 1 87 ? 3.117 -13.338 -5.575 1.00 89.94 87 GLY A O 1
ATOM 632 N N . ILE A 1 88 ? 2.448 -11.204 -5.934 1.00 91.50 88 ILE A N 1
ATOM 633 C CA . ILE A 1 88 ? 2.251 -10.802 -4.541 1.00 91.50 88 ILE A CA 1
ATOM 634 C C . ILE A 1 88 ? 0.785 -10.443 -4.328 1.00 91.50 88 ILE A C 1
ATOM 636 O O . ILE A 1 88 ? 0.220 -9.660 -5.092 1.00 91.50 88 ILE A O 1
ATOM 640 N N . LYS A 1 89 ? 0.192 -10.971 -3.258 1.00 91.06 89 LYS A N 1
ATOM 641 C CA . LYS A 1 89 ? -1.107 -10.535 -2.742 1.00 91.06 89 LYS A CA 1
ATOM 642 C C . LYS A 1 89 ? -0.943 -10.028 -1.318 1.00 91.06 89 LYS A C 1
ATOM 644 O O . LYS A 1 89 ? -0.110 -10.526 -0.560 1.00 91.06 89 LYS A O 1
ATOM 649 N N . MET A 1 90 ? -1.723 -9.013 -0.975 1.00 91.31 90 MET A N 1
ATOM 650 C CA . MET A 1 90 ? -1.718 -8.394 0.344 1.00 91.31 90 MET A CA 1
ATOM 651 C C . MET A 1 90 ? -3.155 -8.234 0.813 1.00 91.31 90 MET A C 1
ATOM 653 O O . MET A 1 90 ? -3.992 -7.728 0.065 1.00 91.31 90 MET A O 1
ATOM 657 N N . TRP A 1 91 ? -3.426 -8.638 2.049 1.00 89.81 91 TRP A N 1
ATOM 658 C CA . TRP A 1 91 ? -4.750 -8.536 2.646 1.00 89.81 91 TRP A CA 1
ATOM 659 C C . TRP A 1 91 ? -4.735 -7.781 3.967 1.00 89.81 91 TRP A C 1
ATOM 661 O O . TRP A 1 91 ? -3.736 -7.775 4.688 1.00 89.81 91 TRP A O 1
ATOM 671 N N . TRP A 1 92 ? -5.894 -7.217 4.298 1.00 88.69 92 TRP A N 1
ATOM 672 C CA . TRP A 1 92 ? -6.197 -6.565 5.56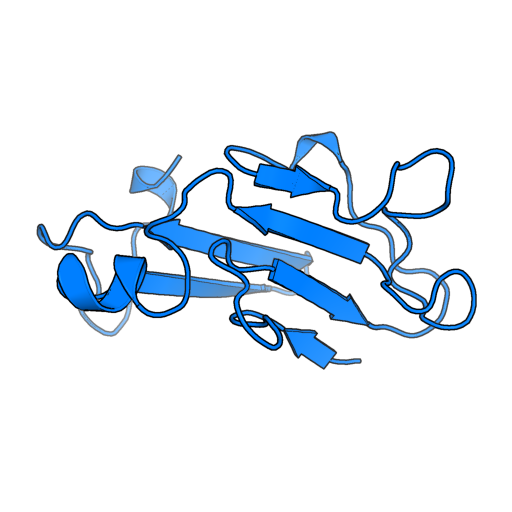3 1.00 88.69 92 TRP A CA 1
ATOM 673 C C . TRP A 1 92 ? -7.543 -7.062 6.090 1.00 88.69 92 TRP A C 1
ATOM 675 O O . TRP A 1 92 ? -8.504 -7.152 5.327 1.00 88.69 92 TRP A O 1
ATOM 685 N N . ASN A 1 93 ? -7.618 -7.339 7.390 1.00 84.62 93 ASN A N 1
ATOM 686 C CA . ASN A 1 93 ? -8.868 -7.671 8.062 1.00 84.62 93 ASN A CA 1
ATOM 687 C C . ASN A 1 93 ? -8.868 -7.178 9.520 1.00 84.62 93 ASN A C 1
ATOM 689 O O . ASN A 1 93 ? -7.839 -7.218 10.196 1.00 84.62 93 ASN A O 1
ATOM 693 N N . THR A 1 94 ? -10.026 -6.738 10.010 1.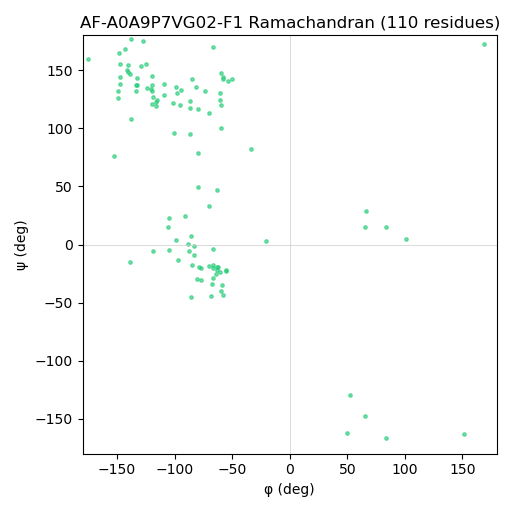00 79.50 94 THR A N 1
ATOM 694 C CA . THR A 1 94 ? -10.277 -6.397 11.425 1.00 79.50 94 THR A CA 1
ATOM 695 C C . THR A 1 94 ? -11.108 -7.442 12.162 1.00 79.50 94 THR A C 1
ATOM 697 O O . THR A 1 94 ? -11.349 -7.287 13.355 1.00 79.50 94 THR A O 1
ATOM 700 N N . ASP A 1 95 ? -11.591 -8.478 11.474 1.00 75.88 95 ASP A N 1
ATOM 701 C CA . ASP A 1 95 ? -12.219 -9.617 12.131 1.00 75.88 95 ASP A CA 1
ATOM 702 C C . ASP A 1 95 ? -11.151 -10.430 12.873 1.00 75.88 95 ASP A C 1
ATOM 704 O O . ASP A 1 95 ? -10.239 -11.006 12.275 1.00 75.88 95 ASP A O 1
ATOM 708 N N . HIS A 1 96 ? -11.264 -10.420 14.201 1.00 66.88 96 HIS A N 1
ATOM 709 C CA . HIS A 1 96 ? -10.421 -11.177 15.127 1.00 66.88 96 HIS A CA 1
ATOM 710 C C . HIS A 1 96 ? -10.965 -12.593 15.379 1.00 66.88 96 HIS A C 1
ATOM 712 O O . HIS A 1 96 ? -10.333 -13.378 16.090 1.00 66.88 96 HIS A O 1
ATOM 718 N N . GLY A 1 97 ? -12.149 -12.926 14.847 1.00 53.78 97 GLY A N 1
ATOM 719 C CA . GLY A 1 97 ? -12.672 -14.290 14.818 1.00 53.78 97 GLY A CA 1
ATOM 720 C C . GLY A 1 97 ? -11.716 -15.197 14.055 1.00 53.78 97 GLY A C 1
ATOM 721 O O . GLY A 1 97 ? -11.028 -14.707 13.170 1.00 53.78 97 GLY A O 1
ATOM 722 N N . GLN A 1 98 ? -11.636 -16.480 14.447 1.00 45.25 98 GLN A N 1
ATOM 723 C CA . GLN A 1 98 ? -10.632 -17.472 14.024 1.00 45.25 98 GLN A CA 1
ATOM 724 C C . GLN A 1 98 ? -10.150 -17.290 12.579 1.00 45.25 98 GLN A C 1
ATOM 726 O O . GLN A 1 98 ? -10.558 -18.005 11.664 1.00 45.25 98 GLN A O 1
ATOM 731 N N . VAL A 1 99 ? -9.203 -16.377 12.378 1.00 48.03 99 VAL A N 1
ATOM 732 C CA . VAL A 1 99 ? -8.344 -16.438 11.221 1.00 48.03 99 VAL A CA 1
ATOM 733 C C . VAL A 1 99 ? -7.673 -17.782 11.408 1.00 48.03 99 VAL A C 1
ATOM 735 O O . VAL A 1 99 ? -7.109 -18.052 12.472 1.00 48.03 99 VAL A O 1
ATOM 738 N N . GLY A 1 100 ? -7.770 -18.656 10.416 1.00 43.34 100 GLY A N 1
ATOM 739 C CA . GLY A 1 100 ? -6.990 -19.882 10.360 1.00 43.34 100 GLY A CA 1
ATOM 740 C C . GLY A 1 100 ? -5.488 -19.591 10.264 1.00 43.34 100 GLY A C 1
ATOM 741 O O . GLY A 1 100 ? -4.802 -20.215 9.472 1.00 43.34 100 GLY A O 1
ATOM 742 N N . VAL A 1 101 ? -4.934 -18.689 11.081 1.00 43.81 101 VAL A N 1
ATOM 743 C CA . VAL A 1 101 ? -3.521 -18.638 11.462 1.00 43.81 101 VAL A CA 1
ATOM 744 C C . VAL A 1 101 ? -3.180 -19.811 12.393 1.00 43.81 101 VAL A C 1
ATOM 746 O O . VAL A 1 101 ? -2.312 -19.722 13.257 1.00 43.81 101 VAL A O 1
ATOM 749 N N . SER A 1 102 ? -3.824 -20.969 12.203 1.00 36.78 102 SER A N 1
ATOM 750 C CA . SER A 1 102 ? -3.158 -22.237 12.452 1.00 36.78 102 SER A CA 1
ATOM 751 C C . SER A 1 102 ? -1.954 -22.254 11.517 1.00 36.78 102 SER A C 1
ATOM 753 O O . SER A 1 102 ? -2.121 -22.460 10.318 1.00 36.78 102 SER A O 1
ATOM 755 N N . PHE A 1 103 ? -0.805 -21.931 12.109 1.00 37.16 103 PHE A N 1
ATOM 756 C CA . PHE A 1 103 ? 0.589 -21.739 11.678 1.00 37.16 103 PHE A CA 1
ATOM 757 C C . PHE A 1 103 ? 1.124 -22.347 10.358 1.00 37.16 103 PHE A C 1
ATOM 759 O O . PHE A 1 103 ? 2.305 -22.177 10.075 1.00 37.16 103 PHE A O 1
ATOM 766 N N . PHE A 1 104 ? 0.320 -23.025 9.539 1.00 31.28 104 PHE A N 1
ATOM 767 C CA . PHE A 1 104 ? 0.741 -23.658 8.292 1.00 31.28 104 PHE A CA 1
ATOM 768 C C . PHE A 1 104 ? -0.225 -23.508 7.100 1.00 31.28 104 PHE A C 1
ATOM 770 O O . PHE A 1 104 ? 0.238 -23.726 5.987 1.00 31.28 104 PHE A O 1
ATOM 777 N N . PHE A 1 105 ? -1.500 -23.104 7.265 1.00 42.56 105 PHE A N 1
ATOM 778 C CA . PHE A 1 105 ? -2.437 -22.956 6.125 1.00 42.56 105 PHE A CA 1
ATOM 779 C C . PHE A 1 105 ? -3.548 -21.909 6.357 1.00 42.56 105 PHE A C 1
ATOM 781 O O . PHE A 1 105 ? -4.701 -22.280 6.592 1.00 42.56 105 PHE A O 1
ATOM 788 N N . PRO A 1 106 ? -3.254 -20.601 6.275 1.00 51.94 106 PRO A N 1
ATOM 789 C CA . PRO A 1 106 ? -4.308 -19.595 6.176 1.00 51.94 106 PRO A CA 1
ATOM 790 C C . PRO A 1 106 ? -5.157 -19.846 4.919 1.00 51.94 106 PRO A C 1
ATOM 792 O O . PRO A 1 106 ? -4.650 -19.853 3.797 1.00 51.94 106 PRO A O 1
ATOM 795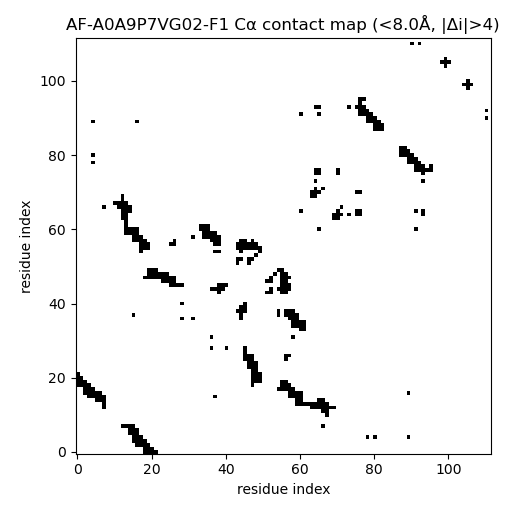 N N . SER A 1 107 ? -6.461 -20.075 5.089 1.00 51.28 107 SER A N 1
ATOM 796 C CA . SER A 1 107 ? -7.405 -20.160 3.972 1.00 51.28 107 SER A CA 1
ATOM 797 C C . SER A 1 107 ? -7.766 -18.751 3.502 1.00 51.28 107 SER A C 1
ATOM 799 O O . SER A 1 107 ? -8.839 -18.224 3.801 1.00 51.28 107 SER A O 1
ATOM 801 N N . TRP A 1 108 ? -6.870 -18.135 2.729 1.00 55.25 108 TRP A N 1
ATOM 802 C CA . TRP A 1 108 ? -7.084 -16.804 2.141 1.00 55.25 108 TRP A CA 1
ATOM 803 C C . TRP A 1 108 ? -8.374 -16.717 1.304 1.00 55.25 108 TRP A C 1
ATOM 805 O O . TRP A 1 108 ? -8.947 -15.644 1.178 1.00 55.25 108 TRP A O 1
ATOM 815 N N . LEU A 1 109 ? -8.894 -17.857 0.821 1.00 52.34 109 LEU A N 1
ATOM 816 C CA . LEU A 1 109 ? -10.205 -17.988 0.161 1.00 52.34 109 LEU A CA 1
ATOM 817 C C . LEU A 1 109 ? -11.387 -17.475 1.001 1.00 52.34 109 LEU A C 1
ATOM 819 O O . LEU A 1 109 ? -12.437 -17.169 0.449 1.00 52.34 109 LEU A O 1
ATOM 823 N N . SER A 1 110 ? -11.247 -17.411 2.328 1.00 55.94 110 SER A N 1
ATOM 824 C CA . SER A 1 110 ? -12.290 -16.879 3.214 1.00 55.94 110 SER A CA 1
ATOM 825 C C . SER A 1 110 ? -12.270 -15.351 3.337 1.00 55.94 110 SER A C 1
ATOM 827 O O . SER A 1 110 ? -13.189 -14.783 3.917 1.00 55.94 110 SER A O 1
ATOM 829 N N . TRP A 1 111 ? -11.235 -14.687 2.811 1.00 58.69 111 TRP A N 1
ATOM 830 C CA . TRP A 1 111 ? -11.045 -13.235 2.904 1.00 58.69 111 TRP A CA 1
ATOM 831 C C . TRP A 1 111 ? -11.501 -12.479 1.645 1.00 58.69 111 TRP A C 1
ATOM 833 O O . TRP A 1 111 ? -11.391 -11.253 1.606 1.00 58.69 111 TRP A O 1
ATOM 843 N N . GLY A 1 112 ? -12.082 -13.201 0.676 1.00 49.56 112 GLY A N 1
ATOM 844 C CA . GLY A 1 112 ? -12.583 -12.657 -0.590 1.00 49.56 112 GLY A CA 1
ATOM 845 C C . GLY A 1 112 ? -11.641 -12.900 -1.755 1.00 49.56 112 GLY A C 1
ATOM 846 O O . GLY A 1 112 ? -10.445 -12.553 -1.639 1.00 49.56 112 GLY A O 1
#

Secondary structure (DSSP, 8-state):
-EEESS---TT--SPEEEEE-STT-B--GGG--SEEESS-GGGTTTB--TTT-TT-EEEEES-GGGSHHHHHHTT--EEEEEE-SS-EEEEEE---S----STT---GGGG-

Radius of gyration: 14.41 Å; Cα contacts (8 Å, |Δi|>4): 216; chains: 1; bounding box: 26×35×35 Å

Nearest PDB structures (foldseek):
  3wdy-assembly3_C  TM=8.943E-01  e=3.183E-05  Paecilomyces sp. 'thermophila'
  3wdy-assembly2_B  TM=8.650E-01  e=1.846E-04  Paecilomyces sp. 'thermophila'
  7o35-assembly1_A  TM=4.224E-01  e=6.599E+00  Severe acute respiratory syndrome coronavirus 2
  2cjr-assembly1_A  TM=4.111E-01  e=6.197E+00  SARS coronavirus TW1
  2gib-assembly1_B  TM=2.829E-01  e=5.820E+00  Severe acute respiratory syndrome-related coronavirus